Protein AF-A0A2V9EYF5-F1 (afdb_monomer)

Structure (mmCIF, N/CA/C/O backbone):
data_AF-A0A2V9EYF5-F1
#
_entry.id   AF-A0A2V9EYF5-F1
#
loop_
_atom_site.group_PDB
_atom_site.id
_atom_site.type_symbol
_atom_site.label_atom_id
_atom_site.label_alt_id
_atom_site.label_comp_id
_atom_site.label_asym_id
_atom_site.label_entity_id
_atom_site.label_seq_id
_atom_site.pdbx_PDB_ins_code
_atom_site.Cartn_x
_atom_site.Cartn_y
_atom_site.Cartn_z
_atom_site.occupancy
_atom_site.B_iso_or_equiv
_atom_site.auth_seq_id
_atom_site.auth_comp_id
_atom_site.auth_asym_id
_atom_site.auth_atom_id
_atom_site.pdbx_PDB_model_num
ATOM 1 N N . MET A 1 1 ? -0.396 6.459 -3.930 1.00 64.56 1 MET A N 1
ATOM 2 C CA . MET A 1 1 ? 0.414 7.141 -2.896 1.00 64.56 1 MET A CA 1
ATOM 3 C C . MET A 1 1 ? 1.861 6.796 -3.193 1.00 64.56 1 MET A C 1
ATOM 5 O O . MET A 1 1 ? 2.132 5.613 -3.344 1.00 64.56 1 MET A O 1
ATOM 9 N N . GLN A 1 2 ? 2.760 7.767 -3.357 1.00 80.44 2 GLN A N 1
ATOM 10 C CA . GLN A 1 2 ? 4.180 7.458 -3.556 1.00 80.44 2 GLN A CA 1
ATOM 11 C C . GLN A 1 2 ? 4.771 7.064 -2.200 1.00 80.44 2 GLN A C 1
ATOM 13 O O . GLN A 1 2 ? 4.916 7.901 -1.313 1.00 80.44 2 GLN A O 1
ATOM 18 N N . VAL A 1 3 ? 5.009 5.769 -2.003 1.00 85.12 3 VAL A N 1
ATOM 19 C CA . VAL A 1 3 ? 5.413 5.209 -0.709 1.00 85.12 3 VAL A CA 1
ATOM 20 C C . VAL A 1 3 ? 6.894 4.909 -0.715 1.00 85.12 3 VAL A C 1
ATOM 22 O O . VAL A 1 3 ? 7.346 4.130 -1.533 1.00 85.12 3 VAL A O 1
ATOM 25 N N . ASN A 1 4 ? 7.642 5.482 0.212 1.00 85.69 4 ASN A N 1
ATOM 26 C CA . ASN A 1 4 ? 9.059 5.212 0.422 1.00 85.69 4 ASN A CA 1
ATOM 27 C C . ASN A 1 4 ? 9.298 4.767 1.879 1.00 85.69 4 ASN A C 1
ATOM 29 O O . ASN A 1 4 ? 8.372 4.817 2.700 1.00 85.69 4 ASN A O 1
ATOM 33 N N . PRO A 1 5 ? 10.514 4.297 2.224 1.00 83.06 5 PRO A N 1
ATOM 34 C CA . PRO A 1 5 ? 10.870 4.069 3.620 1.00 83.06 5 PRO A CA 1
ATOM 35 C C . PRO A 1 5 ? 10.560 5.310 4.471 1.00 83.06 5 PRO A C 1
ATOM 37 O O . PRO A 1 5 ? 10.884 6.426 4.074 1.00 83.06 5 PRO A O 1
ATOM 40 N N . GLY A 1 6 ? 9.907 5.106 5.618 1.00 83.88 6 GLY A N 1
ATOM 41 C CA . GLY A 1 6 ? 9.401 6.180 6.487 1.00 83.88 6 GLY A CA 1
ATOM 42 C C . GLY A 1 6 ? 7.877 6.348 6.461 1.00 83.88 6 GLY A C 1
ATOM 43 O O . GLY A 1 6 ? 7.310 6.826 7.437 1.00 83.88 6 GLY A O 1
ATOM 44 N N . ASN A 1 7 ? 7.197 5.862 5.418 1.00 86.38 7 ASN A N 1
ATOM 45 C CA . ASN A 1 7 ? 5.728 5.905 5.338 1.00 86.38 7 ASN A CA 1
ATOM 46 C C . ASN A 1 7 ? 5.040 4.701 6.012 1.00 86.38 7 ASN A C 1
ATOM 48 O O . ASN A 1 7 ? 3.811 4.651 6.091 1.00 86.38 7 ASN A O 1
ATOM 52 N N . SER A 1 8 ? 5.812 3.713 6.478 1.00 86.81 8 SER A N 1
ATOM 53 C CA . SER A 1 8 ? 5.295 2.550 7.207 1.00 86.81 8 SER A CA 1
ATOM 54 C C . SER A 1 8 ? 4.600 2.980 8.502 1.00 86.81 8 SER A C 1
ATOM 56 O O . SER A 1 8 ? 5.136 3.768 9.274 1.00 86.81 8 SER A O 1
ATOM 58 N N . GLY A 1 9 ? 3.397 2.458 8.740 1.00 89.56 9 GLY A N 1
ATOM 59 C CA . GLY A 1 9 ? 2.532 2.858 9.853 1.00 89.56 9 GLY A CA 1
ATOM 60 C C . GLY A 1 9 ? 1.690 4.108 9.572 1.00 89.56 9 GLY A C 1
ATOM 61 O O . GLY A 1 9 ? 0.803 4.430 10.361 1.00 89.56 9 GLY A O 1
ATOM 62 N N . GLY A 1 10 ? 1.913 4.791 8.443 1.00 92.94 10 GLY A N 1
ATOM 63 C CA . GLY A 1 10 ? 1.156 5.976 8.053 1.00 92.94 10 GLY A CA 1
ATOM 64 C C . GLY A 1 10 ? -0.298 5.658 7.665 1.00 92.94 10 GLY A C 1
ATOM 65 O O . GLY A 1 10 ? -0.562 4.621 7.045 1.00 92.94 10 GLY A O 1
ATOM 66 N N . PRO A 1 11 ? -1.263 6.534 7.992 1.00 95.25 11 PRO A N 1
ATOM 67 C CA . PRO A 1 11 ? -2.662 6.355 7.613 1.00 95.25 11 PRO A CA 1
ATOM 68 C C . PRO A 1 11 ? -2.891 6.563 6.109 1.00 95.25 11 PRO A C 1
ATOM 70 O O . PRO A 1 11 ? -2.402 7.518 5.509 1.00 95.25 11 PRO A O 1
ATOM 73 N N . ALA A 1 12 ? -3.707 5.694 5.512 1.00 95.38 12 ALA A N 1
ATOM 74 C CA . ALA A 1 12 ? -4.315 5.915 4.205 1.00 95.38 12 ALA A CA 1
ATOM 75 C C . ALA A 1 12 ? -5.706 6.531 4.400 1.00 95.38 12 ALA A C 1
ATOM 77 O O . ALA A 1 12 ? -6.535 5.976 5.129 1.00 95.38 12 ALA A O 1
ATOM 78 N N . PHE A 1 13 ? -5.969 7.661 3.744 1.00 96.00 13 PHE A N 1
ATOM 79 C CA . PHE A 1 13 ? -7.209 8.423 3.901 1.00 96.00 13 PHE A CA 1
ATOM 80 C C . PHE A 1 13 ? -8.139 8.287 2.691 1.00 96.00 13 PHE A C 1
ATOM 82 O O . PHE A 1 13 ? -7.692 8.205 1.548 1.00 96.00 13 PHE A O 1
ATOM 89 N N . SER A 1 14 ? -9.448 8.304 2.947 1.00 96.25 14 SER A N 1
ATOM 90 C CA . SER A 1 14 ? -10.474 8.529 1.925 1.00 96.25 14 SER A CA 1
ATOM 91 C C . SER A 1 14 ? -10.412 9.982 1.459 1.00 96.25 14 SER A C 1
ATOM 93 O O . SER A 1 14 ? -10.516 10.891 2.280 1.00 96.25 14 SER A O 1
ATOM 95 N N . VAL A 1 15 ? -10.295 10.200 0.148 1.00 94.81 15 VAL A N 1
ATOM 96 C CA . VAL A 1 15 ? -10.247 11.554 -0.434 1.00 94.81 15 VAL A CA 1
ATOM 97 C C . VAL A 1 15 ? -11.558 12.323 -0.262 1.00 94.81 15 VAL A C 1
ATOM 99 O O . VAL A 1 15 ? -11.541 13.539 -0.142 1.00 94.81 15 VAL A O 1
ATOM 102 N N . GLU A 1 16 ? -12.688 11.618 -0.201 1.00 97.56 16 GLU A N 1
ATOM 103 C CA . GLU A 1 16 ? -14.017 12.228 -0.086 1.00 97.56 16 GLU A CA 1
ATOM 104 C C . GLU A 1 16 ? -14.349 12.635 1.350 1.00 97.56 16 GLU A C 1
ATOM 106 O O . GLU A 1 16 ? -14.996 13.650 1.585 1.00 97.56 16 GLU A O 1
ATOM 111 N N . THR A 1 17 ? -13.934 11.822 2.326 1.00 97.38 17 THR A N 1
ATOM 112 C CA . THR A 1 17 ? -14.387 11.967 3.721 1.00 97.38 17 THR A CA 1
ATOM 113 C C . THR A 1 17 ? -13.279 12.316 4.707 1.00 97.38 17 THR A C 1
ATOM 115 O O . THR A 1 17 ? -13.571 12.565 5.875 1.00 97.38 17 THR A O 1
ATOM 118 N N . GLY A 1 18 ? -12.011 12.263 4.291 1.00 96.44 18 GLY A N 1
ATOM 119 C CA . GLY A 1 18 ? -10.850 12.453 5.165 1.00 96.44 18 GLY A CA 1
ATOM 120 C C . GLY A 1 18 ? -10.670 11.362 6.228 1.00 96.44 18 GLY A C 1
ATOM 121 O O . GLY A 1 18 ? -9.790 11.463 7.078 1.00 96.44 18 GLY A O 1
ATOM 122 N N . LYS A 1 19 ? -11.492 10.305 6.217 1.00 96.81 19 LYS A N 1
ATOM 123 C CA . LYS A 1 19 ? -11.427 9.218 7.203 1.00 96.81 19 LYS A CA 1
ATOM 124 C C . LYS A 1 19 ? -10.277 8.265 6.893 1.00 96.81 19 LYS A C 1
ATOM 126 O O . LYS A 1 19 ? -9.986 7.999 5.729 1.00 96.81 19 LYS A O 1
ATOM 131 N N . VAL A 1 20 ? -9.677 7.690 7.936 1.00 96.44 20 VAL A N 1
ATOM 132 C CA . VAL A 1 20 ? -8.684 6.616 7.793 1.00 96.44 20 VAL A CA 1
ATOM 133 C C . VAL A 1 20 ? -9.377 5.354 7.279 1.00 96.44 20 VAL A C 1
ATOM 135 O O . VAL A 1 20 ? -10.308 4.851 7.907 1.00 96.44 20 VAL A O 1
ATOM 138 N N . ILE A 1 21 ? -8.913 4.842 6.143 1.00 97.06 21 ILE A N 1
ATOM 139 C CA . ILE A 1 21 ? -9.422 3.621 5.498 1.00 97.06 21 ILE A CA 1
ATOM 140 C C . ILE A 1 21 ? -8.424 2.461 5.554 1.00 97.06 21 ILE A C 1
ATOM 142 O O . ILE A 1 21 ? -8.796 1.310 5.323 1.00 97.06 21 ILE A O 1
ATOM 146 N N . GLY A 1 22 ? -7.176 2.731 5.926 1.00 96.75 22 GLY A N 1
ATOM 147 C CA . GLY A 1 22 ? -6.165 1.703 6.116 1.00 96.75 22 GLY A CA 1
ATOM 148 C C . GLY A 1 22 ? -4.850 2.254 6.638 1.00 96.75 22 GLY A C 1
ATOM 149 O O . GLY A 1 22 ? -4.727 3.447 6.913 1.00 96.75 22 GLY A O 1
ATOM 150 N N . VAL A 1 23 ? -3.874 1.365 6.769 1.00 96.06 23 VAL A N 1
ATOM 151 C CA . VAL A 1 23 ? -2.516 1.677 7.221 1.00 96.06 23 VAL A CA 1
ATOM 152 C C . VAL A 1 23 ? -1.530 1.209 6.159 1.00 96.06 23 VAL A C 1
ATOM 154 O O . VAL A 1 23 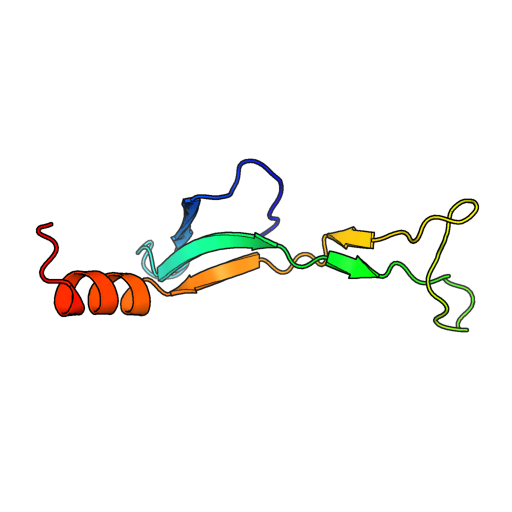? -1.572 0.051 5.741 1.00 96.06 23 VAL A O 1
ATOM 157 N N . CYS A 1 24 ? -0.660 2.109 5.710 1.00 94.88 24 CYS A N 1
ATOM 158 C CA . CYS A 1 24 ? 0.424 1.792 4.792 1.00 94.88 24 CYS A CA 1
ATOM 159 C C . CYS A 1 24 ? 1.488 0.973 5.520 1.00 94.88 24 CYS A C 1
ATOM 161 O O . CYS A 1 24 ? 1.997 1.396 6.558 1.00 94.88 24 CYS A O 1
ATOM 163 N N . VAL A 1 25 ? 1.845 -0.186 4.977 1.00 94.62 25 VAL A N 1
ATOM 164 C CA . VAL A 1 25 ? 2.856 -1.062 5.593 1.00 94.62 25 VAL A CA 1
ATOM 165 C C . VAL A 1 25 ? 4.088 -1.230 4.722 1.00 94.62 25 VAL A C 1
ATOM 167 O O . VAL A 1 25 ? 5.196 -1.322 5.248 1.00 94.62 25 VAL A O 1
ATOM 170 N N . ALA A 1 26 ? 3.908 -1.209 3.404 1.00 92.00 26 ALA A N 1
ATOM 171 C CA . ALA A 1 26 ? 4.974 -1.413 2.440 1.00 92.00 26 ALA A CA 1
ATOM 172 C C . ALA A 1 26 ? 4.593 -0.818 1.078 1.00 92.00 26 ALA A C 1
ATOM 174 O O . ALA A 1 26 ? 3.525 -0.229 0.900 1.00 92.00 26 ALA A O 1
ATOM 175 N N . TYR A 1 27 ? 5.481 -0.994 0.114 1.00 90.56 27 TYR A N 1
ATOM 176 C CA . TYR A 1 27 ? 5.253 -0.740 -1.297 1.00 90.56 27 TYR A CA 1
ATOM 177 C C . TYR A 1 27 ? 5.749 -1.940 -2.086 1.00 90.56 27 TYR A C 1
ATOM 179 O O . TYR A 1 27 ? 6.610 -2.681 -1.605 1.00 90.56 27 TYR A O 1
ATOM 187 N N . ASP A 1 28 ? 5.184 -2.135 -3.270 1.00 90.50 28 ASP A N 1
ATOM 188 C CA . ASP A 1 28 ? 5.577 -3.249 -4.118 1.00 90.50 28 ASP A CA 1
ATOM 189 C C . ASP A 1 28 ? 6.774 -2.874 -5.000 1.00 90.50 28 ASP A C 1
ATOM 191 O O . ASP A 1 28 ? 6.854 -1.760 -5.539 1.00 90.50 28 ASP A O 1
ATOM 195 N N . MET A 1 29 ? 7.710 -3.808 -5.134 1.00 91.00 29 MET A N 1
ATOM 196 C CA . MET A 1 29 ? 8.912 -3.646 -5.945 1.00 91.00 29 MET A CA 1
ATOM 197 C C . MET A 1 29 ? 8.694 -4.321 -7.293 1.00 91.00 29 MET A C 1
ATOM 199 O O . MET A 1 29 ? 8.492 -5.530 -7.359 1.00 91.00 29 MET A O 1
ATOM 203 N N . ALA A 1 30 ? 8.794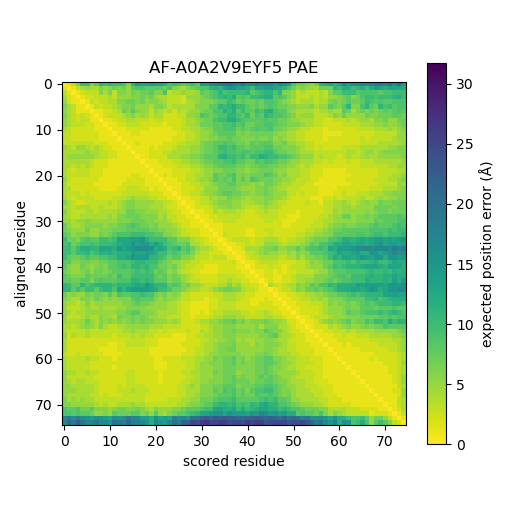 -3.556 -8.374 1.00 91.31 30 ALA A N 1
ATOM 204 C CA . ALA A 1 30 ? 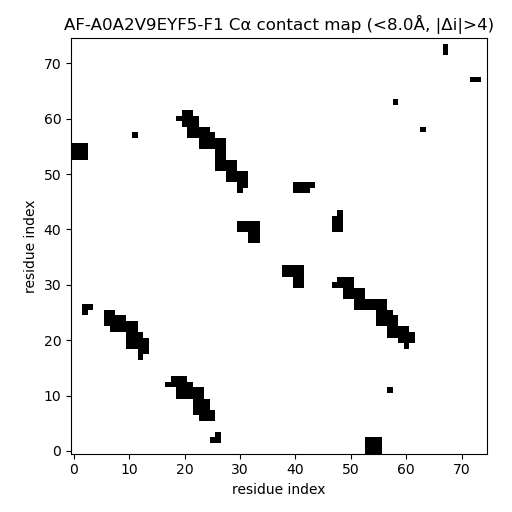8.710 -4.088 -9.725 1.00 91.31 30 ALA A CA 1
ATOM 205 C C . ALA A 1 30 ? 10.117 -4.354 -10.286 1.00 91.31 30 ALA A C 1
ATOM 207 O O . ALA A 1 30 ? 11.038 -3.567 -10.030 1.00 91.31 30 ALA A O 1
ATOM 208 N N . PRO A 1 31 ? 10.318 -5.437 -11.057 1.00 93.19 31 PRO A N 1
ATOM 209 C CA . PRO A 1 31 ? 11.555 -5.630 -11.795 1.00 93.19 31 PRO A CA 1
ATOM 210 C C . PRO A 1 31 ? 11.716 -4.504 -12.820 1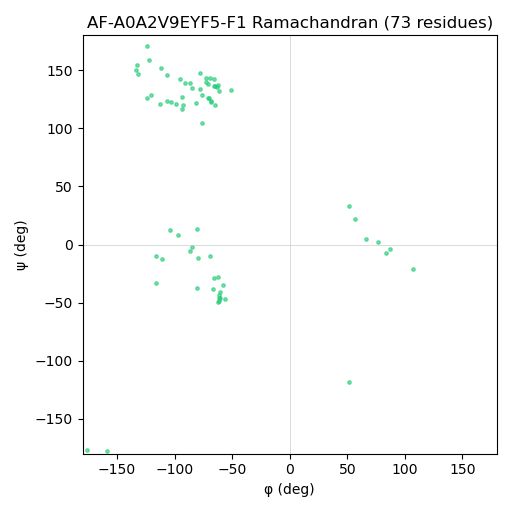.00 93.19 31 PRO A C 1
ATOM 212 O O . PRO A 1 31 ? 10.776 -4.155 -13.535 1.00 93.19 31 PRO A O 1
ATOM 215 N N . VAL A 1 32 ? 12.920 -3.945 -12.908 1.00 94.06 32 VAL A N 1
ATOM 216 C CA . VAL A 1 32 ? 13.266 -3.050 -14.018 1.00 94.06 32 VAL A CA 1
ATOM 217 C C . VAL A 1 32 ? 13.564 -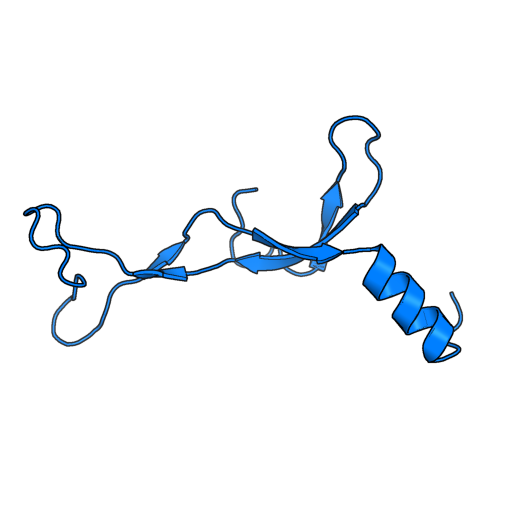3.924 -15.230 1.00 94.06 32 VAL A C 1
ATOM 219 O O . VAL A 1 32 ? 14.289 -4.906 -15.096 1.00 94.06 32 VAL A O 1
ATOM 222 N N . VAL A 1 33 ? 13.021 -3.586 -16.398 1.00 94.56 33 VAL A N 1
ATOM 223 C CA . VAL A 1 33 ? 13.296 -4.280 -17.667 1.00 94.56 33 VAL A CA 1
ATOM 224 C C . VAL A 1 33 ? 14.085 -3.381 -18.615 1.00 94.56 33 VAL A C 1
ATOM 226 O O . VAL A 1 33 ? 13.979 -2.154 -18.531 1.00 94.56 33 VAL A O 1
ATOM 229 N N . TYR A 1 34 ? 14.887 -3.970 -19.504 1.00 93.31 34 TYR A N 1
ATOM 230 C CA . TYR A 1 34 ? 15.553 -3.207 -20.562 1.00 93.31 34 TYR A CA 1
ATOM 231 C C . TYR A 1 34 ? 14.524 -2.621 -21.545 1.00 93.31 34 TYR A C 1
ATOM 233 O O . TYR A 1 34 ? 13.507 -3.238 -21.861 1.00 93.31 34 TYR A O 1
ATOM 241 N N . GLY A 1 35 ? 14.784 -1.402 -22.025 1.00 91.56 35 GLY A N 1
ATOM 242 C CA . GLY A 1 35 ? 13.904 -0.675 -22.951 1.00 91.56 35 GLY A CA 1
ATOM 243 C C . GLY A 1 35 ? 14.032 -1.097 -24.419 1.00 91.56 35 GLY A C 1
ATOM 244 O O . GLY A 1 35 ? 13.570 -0.377 -25.296 1.00 91.56 35 GLY A O 1
ATOM 245 N N . ASP A 1 36 ? 14.688 -2.224 -24.693 1.00 92.69 36 ASP A N 1
ATOM 246 C CA . ASP A 1 36 ? 14.951 -2.758 -26.034 1.00 92.69 36 ASP A CA 1
ATOM 247 C C . ASP A 1 36 ? 13.788 -3.599 -26.599 1.00 92.69 36 ASP A C 1
ATOM 249 O O . ASP A 1 36 ? 13.847 -4.055 -27.738 1.00 92.69 36 ASP A O 1
ATOM 253 N N . GLY A 1 37 ? 12.720 -3.784 -25.814 1.00 89.25 37 GLY A N 1
ATOM 254 C CA . GLY A 1 37 ? 11.523 -4.538 -26.195 1.00 89.25 37 GLY A CA 1
ATOM 255 C C . GLY A 1 37 ? 11.597 -6.042 -25.914 1.00 89.25 37 GLY A C 1
ATOM 256 O O . GLY A 1 37 ? 10.584 -6.729 -26.059 1.00 89.25 37 GLY A O 1
ATOM 257 N N . ASN A 1 38 ? 12.737 -6.556 -25.442 1.00 91.44 38 ASN A N 1
ATOM 258 C CA . ASN A 1 38 ? 12.898 -7.975 -25.104 1.00 91.44 38 ASN A CA 1
ATOM 259 C C . ASN A 1 38 ? 12.306 -8.333 -23.728 1.00 91.44 38 ASN A C 1
ATOM 261 O O . ASN A 1 38 ? 12.147 -9.508 -23.411 1.00 91.44 38 ASN A O 1
ATOM 265 N N . HIS A 1 39 ? 11.943 -7.326 -22.920 1.00 87.50 39 HIS A N 1
ATOM 266 C CA . HIS A 1 39 ? 11.365 -7.468 -21.573 1.00 87.50 39 HIS A CA 1
ATOM 267 C C . HIS A 1 39 ? 12.232 -8.274 -20.589 1.00 87.50 39 HIS A C 1
ATOM 269 O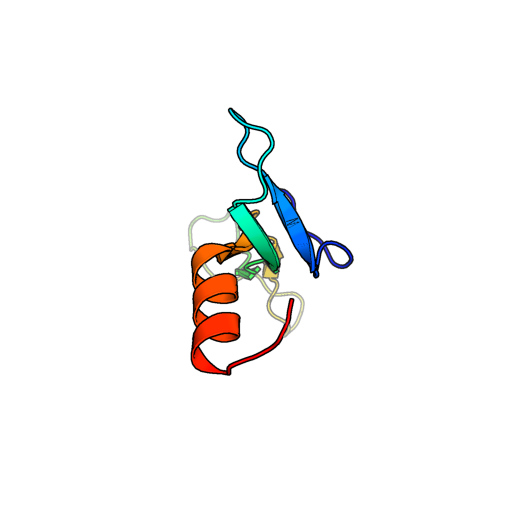 O . HIS A 1 39 ? 11.743 -8.780 -19.578 1.00 87.50 39 HIS A O 1
ATOM 275 N N . GLU A 1 40 ? 13.532 -8.374 -20.855 1.00 93.25 40 GLU A N 1
ATOM 276 C CA . GLU A 1 40 ? 14.475 -9.008 -19.944 1.00 93.25 40 GLU A CA 1
ATOM 277 C C . GLU A 1 40 ? 14.724 -8.126 -18.718 1.00 93.25 40 GLU A C 1
ATOM 279 O O . GLU A 1 40 ? 14.789 -6.897 -18.808 1.00 93.25 40 GLU A O 1
ATOM 284 N N . GLN A 1 41 ? 14.886 -8.757 -17.553 1.00 93.25 41 GLN A N 1
ATOM 285 C CA . GLN A 1 41 ? 15.141 -8.041 -16.308 1.00 93.25 41 GLN A CA 1
ATOM 286 C C . GLN A 1 41 ? 16.529 -7.393 -16.324 1.00 93.25 41 GLN A C 1
ATOM 288 O O . GLN A 1 41 ? 17.546 -8.081 -16.441 1.00 93.25 41 GLN A O 1
ATOM 293 N N . ALA A 1 42 ? 16.557 -6.080 -16.114 1.00 94.38 42 ALA A N 1
ATOM 294 C CA . ALA A 1 42 ? 17.762 -5.279 -16.055 1.00 94.38 42 ALA A CA 1
ATOM 295 C C . ALA A 1 42 ? 18.632 -5.652 -14.851 1.00 94.38 42 ALA A C 1
ATOM 297 O O . ALA A 1 42 ? 18.154 -5.832 -13.722 1.00 94.38 42 ALA A O 1
ATOM 298 N N . LYS A 1 43 ? 19.939 -5.746 -15.098 1.00 95.38 43 LYS A N 1
ATOM 299 C CA . LYS A 1 43 ? 20.953 -6.059 -14.089 1.00 95.38 43 LYS A CA 1
ATOM 300 C C . LYS A 1 43 ? 22.134 -5.104 -14.214 1.00 95.38 43 LYS A C 1
ATOM 302 O O . LYS A 1 43 ? 22.450 -4.634 -15.306 1.00 95.38 43 LYS A O 1
ATOM 307 N N . VAL A 1 44 ? 22.790 -4.846 -13.089 1.00 94.56 44 VAL A N 1
ATOM 308 C CA . VAL A 1 44 ? 24.129 -4.245 -13.043 1.00 94.56 44 VAL A CA 1
ATOM 309 C C . VAL A 1 44 ? 25.057 -5.317 -12.502 1.00 94.56 44 VAL A C 1
ATOM 311 O O . VAL A 1 44 ? 24.808 -5.854 -11.420 1.00 94.56 44 VAL A O 1
ATOM 314 N N . GLU A 1 45 ? 26.076 -5.672 -13.285 1.00 91.75 45 GLU A N 1
ATOM 315 C CA . GLU A 1 45 ? 26.888 -6.873 -13.055 1.00 91.75 45 GLU A CA 1
ATOM 316 C C . GLU A 1 45 ? 25.977 -8.111 -12.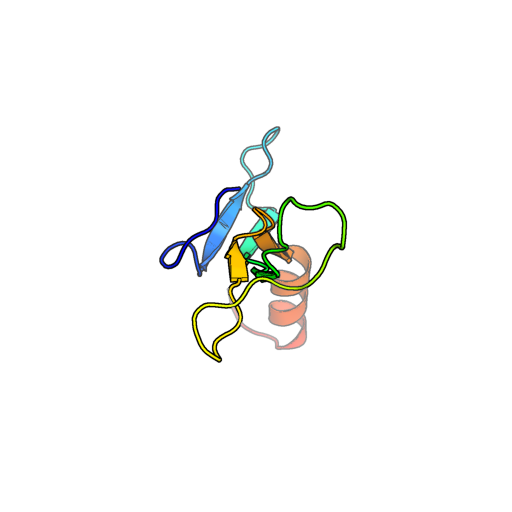902 1.00 91.75 45 GLU A C 1
ATOM 318 O O . GLU A 1 45 ? 25.204 -8.423 -13.805 1.00 91.75 45 GLU A O 1
ATOM 323 N N . ASN A 1 46 ? 25.999 -8.776 -11.743 1.00 92.44 46 ASN A N 1
ATOM 324 C CA . ASN A 1 46 ? 25.150 -9.932 -11.434 1.00 92.44 46 ASN A CA 1
ATOM 325 C C . ASN A 1 46 ? 23.971 -9.606 -10.500 1.00 92.44 46 ASN A C 1
ATOM 327 O O . ASN A 1 46 ? 23.326 -10.522 -9.983 1.00 92.44 46 ASN A O 1
ATOM 331 N N . ARG A 1 47 ? 23.659 -8.324 -10.270 1.00 94.62 47 ARG A N 1
ATOM 332 C CA . ARG A 1 47 ? 22.571 -7.914 -9.374 1.00 94.62 47 ARG A CA 1
ATOM 333 C C . ARG A 1 47 ? 21.366 -7.395 -10.150 1.00 94.62 47 ARG A C 1
ATOM 335 O O . ARG A 1 47 ? 21.465 -6.439 -10.914 1.00 94.62 47 ARG A O 1
ATOM 342 N N . GLN A 1 48 ? 20.212 -8.011 -9.906 1.00 95.62 48 GLN A N 1
ATOM 343 C CA . GLN A 1 48 ? 18.925 -7.572 -10.441 1.00 95.62 48 GLN A CA 1
ATOM 344 C C . GLN A 1 48 ? 18.524 -6.201 -9.900 1.00 95.62 48 GLN A C 1
ATOM 346 O O . GLN A 1 48 ? 18.631 -5.937 -8.698 1.00 95.62 48 GLN A O 1
ATOM 351 N N . LEU A 1 49 ? 18.025 -5.354 -10.797 1.00 94.50 49 LEU A N 1
ATOM 352 C CA . LEU A 1 49 ? 17.445 -4.071 -10.441 1.00 94.50 49 LEU A CA 1
ATOM 353 C C . LEU A 1 49 ? 15.942 -4.208 -10.209 1.00 94.50 49 LEU A C 1
ATOM 355 O O . LEU A 1 49 ? 15.218 -4.869 -10.959 1.00 94.50 49 LEU A O 1
ATOM 359 N N . PHE A 1 50 ? 15.483 -3.519 -9.174 1.00 93.06 50 PHE A N 1
ATOM 360 C CA . PHE A 1 50 ? 14.076 -3.341 -8.870 1.00 93.06 50 PHE A CA 1
ATOM 361 C C . PHE A 1 50 ? 13.821 -1.864 -8.608 1.00 93.06 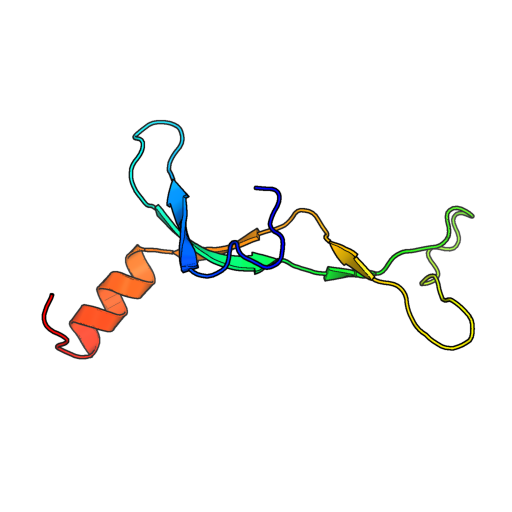50 PHE A C 1
ATOM 363 O O . PHE A 1 50 ? 14.678 -1.160 -8.065 1.00 93.06 50 PHE A O 1
ATOM 370 N N . SER A 1 51 ? 12.635 -1.407 -8.971 1.00 91.06 51 SER A N 1
ATOM 371 C CA . SER A 1 51 ? 12.168 -0.060 -8.692 1.00 91.06 51 SER A CA 1
ATOM 372 C C . SER A 1 51 ? 10.877 -0.113 -7.891 1.00 91.06 51 SER A C 1
ATOM 374 O O . SER A 1 51 ? 10.160 -1.112 -7.858 1.00 91.06 51 SER A O 1
ATOM 376 N N . ASN A 1 52 ? 10.583 0.989 -7.217 1.00 89.00 52 ASN A N 1
ATOM 377 C CA . ASN A 1 52 ? 9.288 1.174 -6.596 1.00 89.00 52 ASN A CA 1
ATOM 378 C C . ASN A 1 52 ? 8.215 1.247 -7.689 1.00 89.00 52 ASN A C 1
ATOM 380 O O . ASN A 1 52 ? 8.256 2.146 -8.529 1.00 89.00 52 ASN A O 1
ATOM 384 N N . SER A 1 53 ? 7.257 0.323 -7.656 1.00 86.19 53 SER A N 1
ATOM 385 C CA . SER A 1 53 ? 6.167 0.242 -8.639 1.00 86.19 53 SER A CA 1
ATOM 386 C C . SER A 1 53 ? 5.159 1.398 -8.550 1.00 86.19 53 SER A C 1
ATOM 388 O O . SER A 1 53 ? 4.274 1.515 -9.393 1.00 86.19 53 SER A O 1
ATOM 390 N N . GLY A 1 54 ? 5.239 2.232 -7.508 1.00 88.44 54 GLY A N 1
ATOM 391 C CA . GLY A 1 54 ? 4.219 3.228 -7.179 1.00 88.44 54 GLY A CA 1
ATOM 392 C C . GLY A 1 54 ? 2.975 2.633 -6.508 1.00 88.44 54 GLY A C 1
ATOM 393 O O . GLY A 1 54 ? 2.038 3.374 -6.193 1.00 88.44 54 GLY A O 1
ATOM 394 N N . LEU A 1 55 ? 2.960 1.318 -6.256 1.00 89.44 55 LEU A N 1
ATOM 395 C CA . LEU A 1 55 ? 1.869 0.621 -5.584 1.00 89.44 55 LEU A CA 1
ATOM 396 C C . LEU A 1 55 ? 2.134 0.538 -4.081 1.00 89.44 55 LEU A C 1
ATOM 398 O O . LEU A 1 55 ? 3.115 -0.044 -3.623 1.00 89.44 55 LEU A O 1
ATOM 402 N N . ALA A 1 56 ? 1.225 1.123 -3.305 1.00 92.56 56 ALA A N 1
ATOM 403 C CA . ALA A 1 56 ? 1.236 1.045 -1.852 1.00 92.56 56 ALA A CA 1
ATOM 404 C C . ALA A 1 56 ? 0.531 -0.231 -1.382 1.00 92.56 56 ALA A C 1
ATOM 406 O O . ALA A 1 56 ? -0.584 -0.523 -1.817 1.00 92.56 56 ALA A O 1
ATOM 407 N N . ILE A 1 57 ? 1.134 -0.933 -0.428 1.00 93.31 57 ILE A N 1
ATOM 408 C CA . ILE A 1 57 ? 0.510 -2.058 0.265 1.00 93.31 57 ILE A CA 1
ATOM 409 C C . ILE A 1 57 ? -0.147 -1.513 1.532 1.00 93.31 57 ILE A C 1
ATOM 411 O O . ILE A 1 57 ? 0.522 -0.990 2.431 1.00 93.31 57 ILE A O 1
ATOM 415 N N . VAL A 1 58 ? -1.473 -1.626 1.592 1.00 95.62 58 VAL A N 1
ATOM 416 C CA . VAL A 1 58 ? -2.304 -1.066 2.662 1.00 95.62 58 VAL A CA 1
ATOM 417 C C . VAL A 1 58 ? -3.074 -2.179 3.356 1.00 95.62 58 VAL A C 1
ATOM 419 O O . VAL A 1 58 ? -3.780 -2.949 2.708 1.00 95.62 58 VAL A O 1
ATOM 422 N N . ILE A 1 59 ? -2.993 -2.226 4.685 1.00 96.75 59 ILE A N 1
ATOM 423 C CA . ILE A 1 59 ? -3.886 -3.054 5.497 1.00 96.75 59 ILE A CA 1
ATOM 424 C C . ILE A 1 59 ? -5.207 -2.293 5.682 1.00 96.75 59 ILE A C 1
ATOM 426 O O . ILE A 1 59 ? -5.187 -1.189 6.237 1.00 96.75 59 ILE A O 1
ATOM 430 N N . PRO A 1 60 ? -6.361 -2.846 5.266 1.00 97.50 60 PRO A N 1
ATOM 431 C CA . PRO A 1 60 ? -7.650 -2.186 5.453 1.00 97.50 60 PRO A CA 1
ATOM 432 C C . PRO A 1 60 ? -7.983 -1.996 6.936 1.00 97.50 60 PRO A C 1
ATOM 434 O O . PRO A 1 60 ? -7.856 -2.924 7.736 1.00 97.50 60 PRO A O 1
ATOM 437 N N . VAL A 1 61 ? -8.506 -0.825 7.312 1.00 96.69 61 VAL A N 1
ATOM 438 C CA . VAL A 1 61 ? -8.831 -0.524 8.721 1.00 96.69 61 VAL A CA 1
ATOM 439 C C . VAL A 1 61 ? -9.899 -1.466 9.295 1.00 96.69 61 VAL A C 1
ATOM 441 O O . VAL A 1 61 ? -9.895 -1.756 10.488 1.00 96.69 61 VAL A O 1
ATOM 444 N N . ARG A 1 62 ? -10.785 -2.006 8.445 1.00 96.81 62 ARG A N 1
ATOM 445 C CA . ARG A 1 62 ? -11.777 -3.018 8.848 1.00 96.81 62 ARG A CA 1
ATOM 446 C C . ARG A 1 62 ? -11.106 -4.278 9.387 1.00 96.81 62 ARG A C 1
ATOM 448 O O . ARG A 1 62 ? -11.461 -4.724 10.468 1.00 96.81 62 ARG A O 1
ATOM 455 N N . TYR A 1 63 ? -10.079 -4.770 8.694 1.00 97.00 63 TYR A N 1
ATOM 456 C CA . TYR A 1 63 ? -9.319 -5.940 9.129 1.00 97.00 63 TYR A CA 1
ATOM 457 C C . TYR A 1 63 ? -8.656 -5.712 10.495 1.00 97.00 63 TYR A C 1
ATOM 459 O O . TYR A 1 63 ? -8.715 -6.575 11.366 1.00 97.00 63 TYR A O 1
ATOM 467 N N . VAL A 1 64 ? -8.097 -4.517 10.720 1.00 94.38 64 VAL A N 1
ATOM 468 C CA . VAL A 1 64 ? -7.512 -4.136 12.017 1.00 94.38 64 VAL A CA 1
ATOM 469 C C . VAL A 1 64 ? -8.569 -4.149 13.127 1.00 94.38 64 VAL A C 1
ATOM 471 O O . VAL A 1 64 ? -8.339 -4.714 14.194 1.00 94.38 64 VAL A O 1
ATOM 474 N N . ILE A 1 65 ? -9.744 -3.563 12.877 1.00 95.12 65 ILE A N 1
ATOM 475 C CA . ILE A 1 65 ? -10.854 -3.543 13.842 1.00 95.12 65 ILE A CA 1
ATOM 476 C C . ILE A 1 65 ? -11.326 -4.965 14.165 1.00 95.12 65 ILE A C 1
ATOM 478 O O . ILE A 1 65 ? -11.561 -5.278 15.334 1.00 95.12 65 ILE A O 1
ATOM 482 N N . ASP A 1 66 ? -11.461 -5.816 13.152 1.00 96.75 66 ASP A N 1
ATOM 483 C CA . ASP A 1 66 ? -11.923 -7.191 13.324 1.00 96.75 66 ASP A CA 1
ATOM 484 C C . ASP A 1 66 ? -10.909 -8.032 14.107 1.00 96.75 66 ASP A C 1
ATOM 486 O O . ASP A 1 66 ? -11.306 -8.798 14.986 1.00 96.75 66 ASP A O 1
ATOM 490 N N . LEU A 1 67 ? -9.606 -7.831 13.883 1.00 96.06 67 LEU A N 1
ATOM 491 C CA . LEU A 1 67 ? -8.548 -8.441 14.694 1.00 96.06 67 LEU A CA 1
ATOM 492 C C . LEU A 1 67 ? -8.611 -7.999 16.159 1.00 96.06 67 LEU A C 1
ATOM 494 O O . LEU A 1 67 ? -8.599 -8.848 17.049 1.00 96.06 67 LEU A O 1
ATOM 498 N N . ILE A 1 68 ? -8.721 -6.693 16.422 1.00 95.75 68 ILE A N 1
ATOM 499 C CA . ILE A 1 68 ? -8.828 -6.156 17.790 1.00 95.75 68 ILE A CA 1
ATOM 500 C C . ILE A 1 68 ? -10.011 -6.800 18.523 1.00 95.75 68 ILE A C 1
ATOM 502 O O . ILE A 1 68 ? -9.852 -7.282 19.646 1.00 95.75 68 ILE A O 1
ATOM 506 N N . LYS A 1 69 ? -11.176 -6.872 17.865 1.00 96.06 69 LYS A N 1
ATOM 507 C CA . LYS A 1 69 ? -12.376 -7.523 18.412 1.00 96.06 69 LYS A CA 1
ATOM 508 C C . LYS A 1 69 ? -12.155 -9.012 18.657 1.00 96.06 69 LYS A C 1
ATOM 510 O O . LYS A 1 69 ? -12.437 -9.490 19.749 1.00 96.06 69 LYS A O 1
ATOM 515 N N . LYS A 1 70 ? -11.634 -9.739 17.662 1.00 97.19 70 LYS A N 1
ATOM 516 C CA . LYS A 1 70 ? -11.396 -11.188 17.746 1.00 97.19 70 LYS A CA 1
ATOM 517 C C . LYS A 1 70 ? -10.466 -11.553 18.903 1.00 97.19 70 LYS A C 1
ATOM 519 O O . LYS A 1 70 ? -10.647 -12.596 19.521 1.00 97.19 70 LYS A O 1
ATOM 524 N N . HIS A 1 71 ? -9.490 -10.698 19.196 1.00 96.81 71 HIS A N 1
ATOM 525 C CA . HIS A 1 71 ? -8.501 -10.922 20.248 1.00 96.81 71 HIS A CA 1
ATOM 526 C C . HIS A 1 71 ? -8.838 -10.23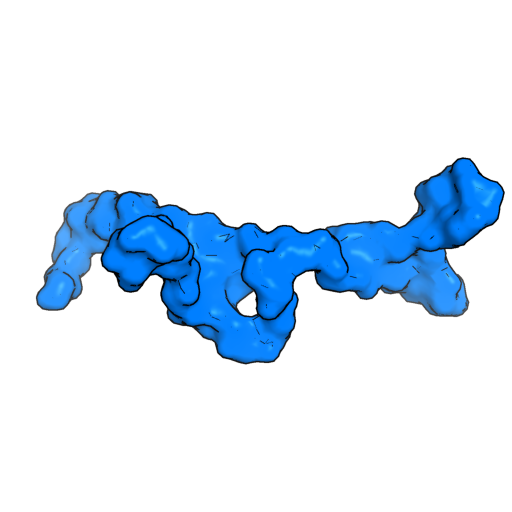6 21.580 1.00 96.81 71 HIS A C 1
ATOM 528 O O . HIS A 1 71 ? -8.011 -10.257 22.488 1.00 96.81 71 HIS A O 1
ATOM 534 N N . ASN A 1 72 ? -10.038 -9.657 21.724 1.00 94.56 72 ASN A N 1
ATOM 535 C CA . ASN A 1 72 ? -10.476 -8.939 22.929 1.00 94.56 72 ASN A CA 1
ATOM 536 C C . ASN A 1 72 ? -9.475 -7.865 23.399 1.00 94.56 72 ASN A C 1
ATOM 538 O O . ASN A 1 72 ? -9.329 -7.613 24.598 1.00 94.56 72 ASN A O 1
ATOM 542 N N . LEU A 1 73 ? -8.776 -7.227 22.455 1.00 91.38 73 LEU A N 1
ATOM 543 C CA . LEU A 1 73 ? -7.862 -6.134 22.762 1.00 91.38 73 LEU A CA 1
ATOM 544 C C . LEU A 1 73 ? -8.690 -4.878 23.049 1.00 91.38 73 LEU A C 1
ATOM 546 O O . LEU A 1 73 ? -9.583 -4.513 22.280 1.00 91.38 73 LEU A O 1
ATOM 550 N N . LYS A 1 74 ? -8.426 -4.232 24.187 1.00 78.25 74 LYS A N 1
ATOM 551 C CA . LYS A 1 74 ? -9.107 -2.986 24.551 1.00 78.25 74 LYS A CA 1
ATOM 552 C C . LYS A 1 74 ? -8.592 -1.847 23.670 1.00 78.25 74 LYS A C 1
ATOM 554 O O . LYS A 1 74 ? -7.404 -1.793 23.363 1.00 78.25 74 LYS A O 1
ATOM 559 N N . LYS A 1 75 ? -9.517 -0.982 23.254 1.00 58.94 75 LYS A N 1
ATOM 560 C CA . LYS A 1 75 ? -9.203 0.309 22.635 1.00 58.94 75 LYS A CA 1
ATOM 561 C C . LYS A 1 75 ? -8.695 1.293 23.674 1.00 58.94 75 LYS A C 1
ATOM 563 O O . LYS A 1 75 ? -9.201 1.219 24.817 1.00 58.94 75 LYS A O 1
#

pLDDT: mean 91.97, std 6.51, range [58.94, 97.56]

Foldseek 3Di:
DQDDPPQAQPFDADPVPRDGFWTFHDFDKAFDADPPPPRDGDDDPPHTDIDGPSGTDTDTVVVVVVVCVVVVPDD

Radius of gyration: 17.78 Å; Cα contacts (8 Å, |Δi|>4): 117; chains: 1; bounding box: 41×24×51 Å

Solvent-accessible surface area (backbone atoms only — not comparable to full-atom values): 4568 Å² total; per-residue (Å²): 100,90,60,57,95,83,45,55,74,36,77,36,62,38,89,89,75,68,43,75,52,22,34,27,63,50,53,45,72,35,75,36,53,47,92,83,77,78,66,47,73,32,58,60,90,93,43,77,43,65,41,78,61,56,43,58,40,62,49,48,42,65,59,54,53,52,48,33,59,76,66,70,53,82,131

Mean predicted aligned error: 5.3 Å

Sequence (75 aa):
MQVNPGNSGGPAFSVETGKVIGVCVAYDMAPVVYGDGNHEQAKVENRQLFSNSGLAIVIPVRYVIDLIKKHNLKK

Secondary structure (DSSP, 8-state):
----TT-TTPEEE-TTT--EEEEEEEEEEEEPB-TTTT-PBPEETTEE-EEEEEEEEEEEHHHHHHHHHHTT---

Nearest PDB structures (foldseek):
  2iny-assembly1_A  TM=2.412E-01  e=6.865E+00  Fowl aviadenovirus 1
  8pv8-assembly1_LT  TM=2.126E-01  e=6.438E+00  Thermochaetoides thermophila DSM 1495